Protein AF-F3FZ40-F1 (afdb_monomer_lite)

Foldseek 3Di:
DWDQDPVRDIDDDDDDPVNVVVVVVVVCVVVVDDPPDDDDDPDDDD

Radius of gyration: 15.22 Å; chains: 1; bounding box: 36×19×34 Å

pLDDT: mean 94.42, std 4.97, range [68.75, 98.69]

Secondary structure (DSSP, 8-state):
-EE--TTSS-EE----HHHHHHHHHHHHHHHTPPTT------S---

InterPro domains:
  IPR000873 AMP-dependent synthetase/ligase domain [PF00501] (1-38)
  IPR042099 ANL, N-terminal domain [G3DSA:3.40.50.12780] (1-46)

Structure (mmCIF, N/CA/C/O backbone):
data_AF-F3FZ40-F1
#
_entry.id   AF-F3FZ40-F1
#
loop_
_atom_site.group_PDB
_atom_site.id
_atom_site.type_symbol
_atom_site.label_atom_id
_atom_site.label_alt_id
_atom_site.label_comp_id
_atom_site.label_asym_id
_atom_site.label_entity_id
_atom_site.label_seq_id
_atom_site.pdbx_PDB_ins_code
_atom_site.Cartn_x
_atom_site.Cartn_y
_atom_site.Cartn_z
_atom_site.occupancy
_atom_site.B_iso_or_equiv
_atom_site.auth_seq_id
_atom_site.auth_comp_id
_atom_site.auth_asym_id
_atom_site.auth_atom_id
_atom_site.pdbx_PDB_model_num
ATOM 1 N N . ILE A 1 1 ? -1.621 -1.158 10.726 1.00 91.38 1 ILE A N 1
ATOM 2 C CA . ILE A 1 1 ? -1.966 0.268 10.502 1.00 91.38 1 ILE A CA 1
ATOM 3 C C . ILE A 1 1 ? -3.210 0.584 11.318 1.00 91.38 1 ILE A C 1
ATOM 5 O O . ILE A 1 1 ? -4.143 -0.216 11.299 1.00 91.38 1 ILE A O 1
ATOM 9 N N . TYR A 1 2 ? -3.210 1.710 12.028 1.00 94.25 2 TYR A N 1
ATOM 10 C CA . TYR A 1 2 ? -4.382 2.230 12.732 1.00 94.25 2 TYR A CA 1
ATOM 11 C C . TYR A 1 2 ? -4.729 3.614 12.199 1.00 94.25 2 TYR A C 1
ATOM 13 O O . TYR A 1 2 ? -3.839 4.377 11.829 1.00 94.25 2 TYR A O 1
ATOM 21 N N . THR A 1 3 ? -6.015 3.941 12.179 1.00 95.19 3 THR A N 1
ATOM 22 C CA . THR A 1 3 ? -6.505 5.275 11.815 1.00 95.19 3 THR A CA 1
ATOM 23 C C . THR A 1 3 ? -7.330 5.857 12.951 1.00 95.19 3 THR A C 1
ATOM 25 O O . THR A 1 3 ? -7.915 5.112 13.743 1.00 95.19 3 THR A O 1
ATOM 28 N N . SER A 1 4 ? -7.424 7.188 13.009 1.00 95.94 4 SER A N 1
ATOM 29 C CA . SER A 1 4 ? -8.354 7.853 13.926 1.00 95.94 4 SER A CA 1
ATOM 30 C C . SER A 1 4 ? -9.779 7.337 13.696 1.00 95.94 4 SER A C 1
ATOM 32 O O . SER A 1 4 ? -10.225 7.191 12.554 1.00 95.94 4 SER A O 1
ATOM 34 N N . GLY A 1 5 ? -10.479 7.001 14.779 1.00 94.56 5 GLY A N 1
ATOM 35 C CA . GLY A 1 5 ? -11.874 6.585 14.738 1.00 94.56 5 GLY A CA 1
ATOM 36 C C . GLY A 1 5 ? -12.793 7.725 15.154 1.00 94.56 5 GLY A C 1
ATOM 37 O O . GLY A 1 5 ? -12.519 8.441 16.109 1.00 94.56 5 GLY A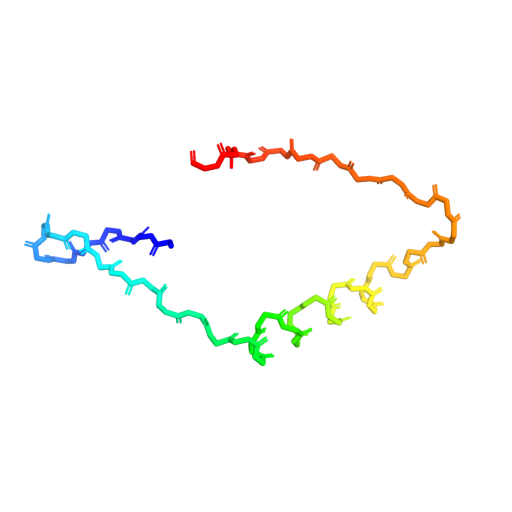 O 1
ATOM 38 N N . SER A 1 6 ? -13.935 7.851 14.479 1.00 95.38 6 SER A N 1
ATOM 39 C CA . SER A 1 6 ? -14.963 8.854 14.791 1.00 95.38 6 SER A CA 1
ATOM 40 C C . SER A 1 6 ? -15.540 8.751 16.211 1.00 95.38 6 SER A C 1
ATOM 42 O O . SER A 1 6 ? -16.129 9.705 16.699 1.00 95.38 6 SER A O 1
ATOM 44 N N . THR A 1 7 ? -15.369 7.608 16.880 1.00 94.31 7 THR A N 1
ATOM 45 C CA . THR A 1 7 ? -15.796 7.354 18.265 1.00 94.31 7 THR A CA 1
ATOM 46 C C . THR A 1 7 ? -14.681 7.595 19.291 1.00 94.31 7 THR A C 1
ATOM 48 O O . THR A 1 7 ? -14.820 7.213 20.449 1.00 94.31 7 THR A O 1
ATOM 51 N N . GLY A 1 8 ? -13.549 8.174 18.873 1.00 94.12 8 GLY A N 1
ATOM 52 C CA . GLY A 1 8 ? -12.382 8.429 19.726 1.00 94.12 8 GLY A CA 1
ATOM 53 C C . GLY A 1 8 ? -11.471 7.21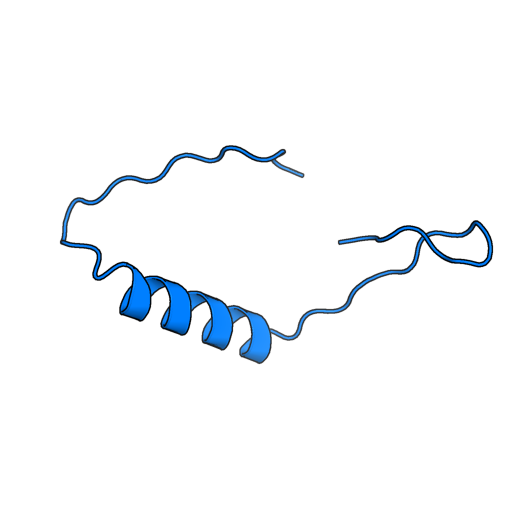7 19.950 1.00 94.12 8 GLY A C 1
ATOM 54 O O . GLY A 1 8 ? -10.375 7.376 20.474 1.00 94.12 8 GLY A O 1
ATOM 55 N N . GLN A 1 9 ? -11.877 6.019 19.519 1.00 96.19 9 GLN A N 1
ATOM 56 C CA . GLN A 1 9 ? -11.052 4.810 19.577 1.00 96.19 9 GLN A CA 1
ATOM 57 C C . GLN A 1 9 ? -10.435 4.511 18.202 1.00 96.19 9 GLN A C 1
ATOM 59 O O . GLN A 1 9 ? -11.178 4.478 17.213 1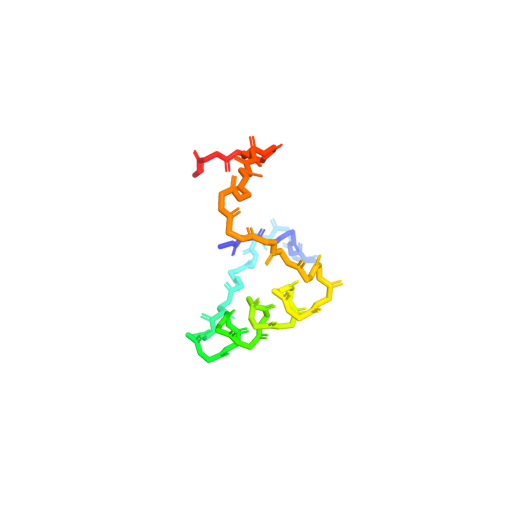.00 96.19 9 GLN A O 1
ATOM 64 N N . PRO A 1 10 ? -9.109 4.291 18.098 1.00 97.25 10 PRO A N 1
ATOM 65 C CA . PRO A 1 10 ? -8.467 3.943 16.836 1.00 97.25 10 PRO A CA 1
ATOM 66 C C . PRO A 1 10 ? -9.058 2.685 16.196 1.00 97.25 10 PRO A C 1
ATOM 68 O O . PRO A 1 10 ? -9.391 1.714 16.875 1.00 97.25 10 PRO A O 1
ATOM 71 N N . LYS A 1 11 ? -9.150 2.690 14.865 1.00 97.19 11 LYS A N 1
ATOM 72 C CA . LYS A 1 11 ? -9.648 1.554 14.079 1.00 97.19 11 LYS A CA 1
ATOM 73 C C . LYS A 1 11 ? -8.482 0.836 13.413 1.00 97.19 11 LYS A C 1
ATOM 75 O O . LYS A 1 11 ? -7.626 1.482 12.809 1.00 97.19 11 LYS A O 1
ATOM 80 N N . GLY A 1 12 ? -8.456 -0.490 13.520 1.00 96.56 12 GLY A N 1
ATOM 81 C CA . GLY A 1 12 ? -7.489 -1.324 12.812 1.00 96.56 12 GLY A CA 1
ATOM 82 C C . GLY A 1 12 ? -7.843 -1.423 11.330 1.00 96.56 12 GLY A C 1
ATOM 83 O O . GLY A 1 12 ? -8.981 -1.741 10.985 1.00 96.56 12 GLY A O 1
ATOM 84 N N . VAL A 1 13 ? -6.871 -1.165 10.457 1.00 97.38 13 VAL A N 1
ATOM 85 C CA . VAL A 1 13 ? -7.021 -1.365 9.010 1.00 97.38 13 VAL A CA 1
ATOM 86 C C . VAL A 1 13 ? -6.388 -2.697 8.634 1.00 97.38 13 VAL A C 1
ATOM 88 O O . VAL A 1 13 ? -5.175 -2.875 8.768 1.00 97.38 13 VAL A O 1
ATOM 91 N N . VAL A 1 14 ? -7.217 -3.627 8.160 1.00 97.75 14 VAL A N 1
ATOM 92 C CA . VAL A 1 14 ? -6.778 -4.931 7.655 1.00 97.75 14 VAL A CA 1
ATOM 93 C C . VAL A 1 14 ? -6.464 -4.805 6.170 1.00 97.75 14 VAL A C 1
ATOM 95 O O . VAL A 1 14 ? -7.301 -4.356 5.390 1.00 97.75 14 VAL A O 1
ATOM 98 N N . ILE A 1 15 ? -5.264 -5.228 5.779 1.00 97.56 15 ILE A N 1
ATOM 99 C CA . ILE A 1 15 ? -4.836 -5.289 4.380 1.00 97.56 15 ILE A CA 1
ATOM 100 C C . ILE A 1 15 ? -4.557 -6.751 4.052 1.00 97.56 15 ILE A C 1
ATOM 102 O O . ILE A 1 15 ? -3.780 -7.410 4.742 1.00 97.56 15 ILE A O 1
ATOM 106 N N . SER A 1 16 ? -5.213 -7.267 3.013 1.00 98.44 16 SER A N 1
ATOM 107 C CA . SER A 1 16 ? -4.959 -8.624 2.538 1.00 98.44 16 SER A CA 1
ATOM 108 C C . SER A 1 16 ? -3.638 -8.688 1.774 1.00 98.44 16 SER A C 1
ATOM 110 O O . SER A 1 16 ? -3.200 -7.712 1.163 1.00 98.44 16 SER A O 1
ATOM 112 N N . HIS A 1 17 ? -3.032 -9.873 1.741 1.00 98.50 17 HIS A N 1
ATOM 113 C CA . HIS A 1 17 ? -1.817 -10.100 0.962 1.00 98.50 17 HIS A CA 1
ATOM 114 C C . HIS A 1 17 ? -2.004 -9.736 -0.523 1.00 98.50 17 HIS A C 1
ATOM 116 O O . HIS A 1 17 ? -1.146 -9.093 -1.121 1.00 98.50 17 HIS A O 1
ATOM 122 N N . GLY A 1 18 ? -3.157 -10.084 -1.107 1.00 98.69 18 GLY A N 1
ATOM 123 C CA . GLY A 1 18 ? -3.473 -9.764 -2.502 1.00 98.69 18 GLY A CA 1
ATOM 124 C C . GLY A 1 18 ? -3.563 -8.260 -2.775 1.00 98.69 18 GLY A C 1
ATOM 125 O O . GLY A 1 18 ? -3.055 -7.796 -3.792 1.00 98.69 18 GLY A 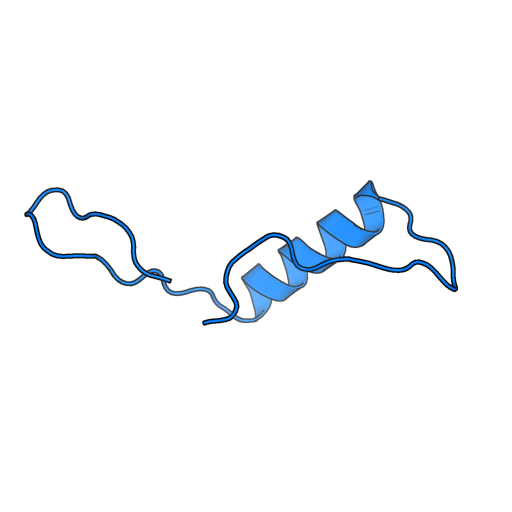O 1
ATOM 126 N N . ALA A 1 19 ? -4.144 -7.484 -1.853 1.00 98.56 19 ALA A N 1
ATOM 127 C CA . ALA A 1 19 ? -4.221 -6.030 -1.996 1.00 98.56 19 ALA A CA 1
ATOM 128 C C . ALA A 1 19 ? -2.829 -5.378 -1.967 1.00 98.56 19 ALA A C 1
ATOM 130 O O . ALA A 1 19 ? -2.547 -4.496 -2.780 1.00 98.56 19 ALA A O 1
ATOM 131 N N . LEU A 1 20 ? -1.945 -5.844 -1.076 1.00 98.31 20 LEU A N 1
ATOM 132 C CA . LEU A 1 20 ? -0.564 -5.365 -1.006 1.00 98.31 20 LEU A CA 1
ATOM 133 C C . LEU A 1 20 ? 0.218 -5.710 -2.282 1.00 98.31 20 LEU A C 1
ATOM 135 O O . LEU A 1 20 ? 0.871 -4.837 -2.848 1.00 98.31 20 LEU A O 1
ATOM 139 N N . ALA A 1 21 ? 0.110 -6.951 -2.764 1.00 98.62 21 ALA A N 1
ATOM 140 C CA . ALA A 1 21 ? 0.774 -7.384 -3.992 1.00 98.62 21 ALA A CA 1
ATOM 141 C C . ALA A 1 21 ? 0.325 -6.556 -5.209 1.00 98.62 21 ALA A C 1
ATOM 143 O O . ALA A 1 21 ? 1.163 -6.086 -5.975 1.00 98.62 21 ALA A O 1
ATOM 144 N N . ASN A 1 22 ? -0.983 -6.314 -5.347 1.00 98.62 22 ASN A N 1
ATOM 145 C CA . ASN A 1 22 ? -1.527 -5.488 -6.425 1.00 98.62 22 ASN A CA 1
ATOM 146 C C . ASN A 1 22 ? -1.002 -4.043 -6.378 1.00 98.62 22 ASN A C 1
ATOM 148 O O . ASN A 1 22 ? -0.644 -3.484 -7.411 1.00 98.62 22 ASN A O 1
ATOM 152 N N . TYR A 1 23 ? -0.927 -3.440 -5.186 1.00 98.00 23 TYR A N 1
ATOM 153 C CA . TYR A 1 23 ? -0.374 -2.094 -5.026 1.00 98.00 23 TYR A CA 1
ATOM 154 C C . TYR A 1 23 ? 1.094 -2.023 -5.464 1.00 98.00 23 TYR A C 1
ATOM 156 O O . TYR A 1 23 ? 1.463 -1.135 -6.231 1.00 98.00 23 TYR A O 1
ATOM 164 N N . VAL A 1 24 ? 1.922 -2.971 -5.014 1.00 96.38 24 VAL A N 1
ATOM 165 C CA . VAL A 1 24 ? 3.349 -3.009 -5.367 1.00 96.38 24 VAL A CA 1
ATOM 166 C C . VAL A 1 24 ? 3.538 -3.156 -6.877 1.00 96.38 24 VAL A C 1
ATOM 168 O O . VAL A 1 24 ? 4.324 -2.405 -7.449 1.00 96.38 24 VAL A O 1
ATOM 171 N N . GLN A 1 25 ? 2.780 -4.040 -7.533 1.00 97.38 25 GLN A N 1
ATOM 172 C CA . GLN A 1 25 ? 2.825 -4.193 -8.994 1.00 97.38 25 GLN A CA 1
ATOM 173 C C . GLN A 1 25 ? 2.514 -2.874 -9.713 1.00 97.38 25 GLN A C 1
ATOM 175 O O . GLN A 1 25 ? 3.297 -2.434 -10.552 1.00 97.38 25 GLN A O 1
ATOM 180 N N . GLY A 1 26 ? 1.439 -2.181 -9.320 1.00 97.81 26 GLY A N 1
ATOM 181 C CA . GLY A 1 26 ? 1.089 -0.888 -9.914 1.00 97.81 26 GLY A CA 1
ATOM 182 C C . GLY A 1 26 ? 2.160 0.191 -9.705 1.00 97.81 26 GLY A C 1
ATOM 183 O O . GLY A 1 26 ? 2.402 1.003 -10.597 1.00 97.81 26 GLY A O 1
ATOM 184 N N . VAL A 1 27 ? 2.845 0.197 -8.556 1.00 96.19 27 VAL A N 1
ATOM 185 C CA . VAL A 1 27 ? 3.973 1.112 -8.304 1.00 96.19 27 VAL A CA 1
ATOM 186 C C . VAL A 1 27 ? 5.154 0.797 -9.224 1.00 96.19 27 VAL A C 1
ATOM 188 O O . VAL A 1 27 ? 5.707 1.718 -9.825 1.00 96.19 27 VAL A O 1
ATOM 191 N N . LEU A 1 28 ? 5.525 -0.479 -9.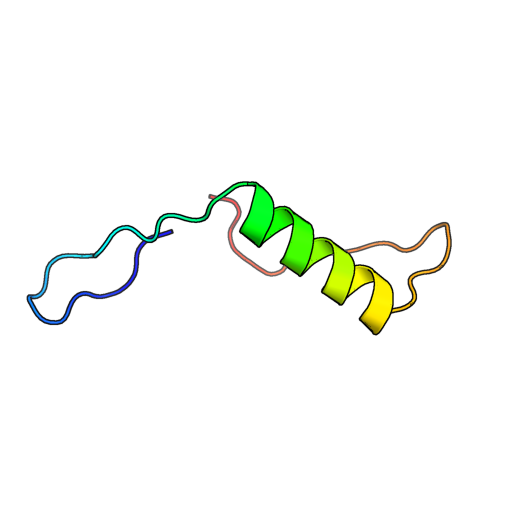363 1.00 93.62 28 LEU A N 1
ATOM 192 C CA . LEU A 1 28 ? 6.633 -0.900 -10.226 1.00 93.62 28 LEU A CA 1
ATOM 193 C C . LEU A 1 28 ? 6.371 -0.547 -11.695 1.00 93.62 28 LEU A C 1
ATOM 195 O O . LEU A 1 28 ? 7.244 0.027 -12.348 1.00 93.62 28 LEU A O 1
ATOM 199 N N . GLU A 1 29 ? 5.156 -0.802 -12.186 1.00 96.06 29 GLU A N 1
ATOM 200 C CA . GLU A 1 29 ? 4.731 -0.422 -13.539 1.00 96.06 29 GLU A CA 1
ATOM 201 C C . GLU A 1 29 ? 4.774 1.097 -13.743 1.00 96.06 29 GLU A C 1
ATOM 203 O O . GLU A 1 29 ? 5.281 1.587 -14.752 1.00 96.06 29 GLU A O 1
ATOM 208 N N . ARG A 1 30 ? 4.266 1.865 -12.771 1.00 97.06 30 ARG A N 1
ATOM 209 C CA . ARG A 1 30 ? 4.162 3.325 -12.883 1.00 97.06 30 ARG A CA 1
ATOM 210 C C . ARG A 1 30 ? 5.518 4.021 -12.863 1.00 97.06 30 ARG A C 1
ATOM 212 O O . ARG A 1 30 ? 5.656 5.058 -13.519 1.00 97.06 30 ARG A O 1
ATOM 219 N N . LEU A 1 31 ? 6.451 3.506 -12.063 1.00 95.31 31 LEU A N 1
ATOM 220 C CA . LEU A 1 31 ? 7.780 4.084 -11.873 1.00 95.31 31 LEU A CA 1
ATOM 221 C C . LEU A 1 31 ? 8.800 3.591 -12.904 1.00 9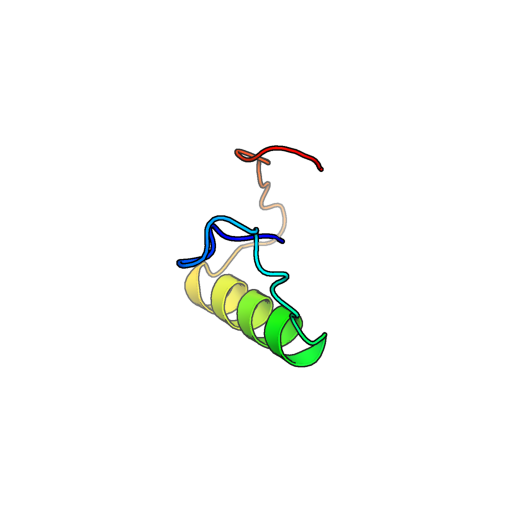5.31 31 LEU A C 1
ATOM 223 O O . LEU A 1 31 ? 9.802 4.276 -13.085 1.00 95.31 31 LEU A O 1
ATOM 227 N N . ALA A 1 32 ? 8.547 2.453 -13.568 1.00 94.69 32 ALA A N 1
ATOM 228 C CA . ALA A 1 32 ? 9.446 1.846 -14.554 1.00 94.69 32 ALA A CA 1
ATOM 229 C C . ALA A 1 32 ? 10.902 1.798 -14.048 1.00 94.69 32 ALA A C 1
ATOM 231 O O . ALA A 1 32 ? 11.823 2.323 -14.675 1.00 94.69 32 ALA A O 1
ATOM 232 N N . LEU A 1 33 ? 11.083 1.238 -12.848 1.00 91.12 33 LEU A N 1
ATOM 233 C CA . LEU A 1 33 ? 12.385 1.189 -12.190 1.00 91.12 33 LEU A CA 1
ATOM 234 C C . LEU A 1 33 ? 13.358 0.326 -13.001 1.00 91.12 33 LEU A C 1
ATOM 236 O O . LEU A 1 33 ? 13.026 -0.786 -13.402 1.00 91.12 33 LEU A O 1
ATOM 240 N N . ASN A 1 34 ? 14.569 0.841 -13.200 1.00 90.38 34 ASN A N 1
ATOM 241 C CA . ASN A 1 34 ? 15.653 0.108 -13.844 1.00 90.38 34 ASN A CA 1
ATOM 242 C C . ASN A 1 34 ? 16.429 -0.729 -12.822 1.00 90.38 34 ASN A C 1
ATOM 244 O O . ASN A 1 34 ? 16.442 -0.425 -11.624 1.00 90.38 34 ASN A O 1
ATOM 248 N N . ASP A 1 35 ? 17.150 -1.732 -13.315 1.00 90.19 35 ASP A N 1
ATOM 249 C CA . ASP A 1 35 ? 18.089 -2.496 -12.499 1.00 90.19 35 ASP A CA 1
ATOM 250 C C . ASP A 1 35 ? 19.113 -1.571 -11.824 1.00 90.19 35 ASP A C 1
ATOM 252 O O . ASP A 1 35 ? 19.636 -0.628 -12.423 1.00 90.19 35 ASP A O 1
ATOM 256 N N . GLY A 1 36 ? 19.383 -1.834 -10.544 1.00 91.25 36 GLY A N 1
ATOM 257 C CA . GLY A 1 36 ? 20.267 -1.004 -9.722 1.00 91.25 36 GLY A CA 1
ATOM 258 C C . GLY A 1 36 ? 19.612 0.243 -9.118 1.00 91.25 36 GLY A C 1
ATOM 259 O O . GLY A 1 36 ? 20.311 1.041 -8.493 1.00 91.25 36 GLY A O 1
ATOM 260 N N . ALA A 1 37 ? 18.293 0.421 -9.258 1.00 92.12 37 ALA A N 1
ATOM 261 C CA . ALA A 1 37 ? 17.569 1.470 -8.545 1.00 92.12 37 ALA A CA 1
ATOM 262 C C . ALA A 1 37 ? 17.694 1.313 -7.018 1.00 92.12 37 ALA A C 1
ATOM 264 O O . ALA A 1 37 ? 17.659 0.208 -6.474 1.00 92.12 37 ALA A O 1
ATOM 265 N N . SER A 1 38 ? 17.801 2.442 -6.318 1.00 91.69 38 SER A N 1
ATOM 266 C CA . SER A 1 38 ? 17.791 2.506 -4.858 1.00 91.69 38 SER A CA 1
ATOM 267 C C . SER A 1 38 ? 16.543 3.232 -4.361 1.00 91.69 38 SER A C 1
ATOM 269 O O . SER A 1 38 ? 15.969 4.076 -5.050 1.00 91.69 38 SER A O 1
ATOM 271 N N . MET A 1 39 ? 16.107 2.890 -3.150 1.00 90.94 39 MET A N 1
ATOM 272 C CA . MET A 1 39 ? 14.986 3.542 -2.478 1.00 90.94 39 MET A CA 1
ATOM 273 C C . MET A 1 39 ? 15.379 3.954 -1.060 1.00 90.94 39 MET A C 1
ATOM 275 O O . MET A 1 39 ? 16.244 3.333 -0.442 1.00 90.94 39 MET A O 1
ATOM 279 N N . ALA A 1 40 ? 14.710 4.979 -0.536 1.00 93.38 40 ALA A N 1
ATOM 280 C CA . ALA A 1 40 ? 14.874 5.436 0.837 1.00 93.38 40 ALA A CA 1
ATOM 281 C C . ALA A 1 40 ? 13.567 5.269 1.620 1.00 93.38 40 ALA A C 1
ATOM 283 O O . ALA A 1 40 ? 12.481 5.538 1.107 1.00 93.38 40 ALA A O 1
ATOM 284 N N . MET A 1 41 ? 13.681 4.875 2.888 1.00 94.81 41 MET A N 1
ATOM 285 C CA . MET A 1 41 ? 12.564 4.901 3.828 1.00 94.81 41 MET A CA 1
ATOM 286 C C . MET A 1 41 ? 12.427 6.318 4.382 1.00 94.81 41 MET A C 1
ATOM 288 O O . MET A 1 41 ? 13.289 6.787 5.119 1.00 94.81 41 MET A O 1
ATOM 292 N N . VAL A 1 42 ? 11.347 7.001 4.010 1.00 95.44 42 VAL A N 1
ATOM 293 C CA . VAL A 1 42 ? 11.041 8.371 4.470 1.00 95.44 42 VAL A CA 1
ATOM 294 C C . VAL A 1 42 ? 9.967 8.409 5.557 1.00 95.44 42 VAL A C 1
ATOM 296 O O . VAL A 1 42 ? 9.577 9.474 6.025 1.00 95.44 42 VAL A O 1
ATOM 299 N N . SER A 1 43 ? 9.461 7.243 5.949 1.00 92.00 43 SER A N 1
ATOM 300 C CA . SER A 1 43 ? 8.433 7.078 6.975 1.00 92.00 43 SER A CA 1
ATOM 301 C C . SER A 1 43 ? 8.965 6.236 8.129 1.00 92.00 43 SER A C 1
ATOM 303 O O . SER A 1 43 ? 9.948 5.511 7.972 1.00 92.00 43 SER A O 1
ATOM 305 N N . THR A 1 44 ? 8.309 6.337 9.286 1.00 91.81 44 THR A N 1
ATOM 306 C CA . THR A 1 44 ? 8.683 5.604 10.499 1.00 91.81 44 THR A CA 1
ATOM 307 C C . THR A 1 44 ? 8.758 4.103 10.245 1.00 91.81 44 THR A C 1
ATOM 309 O O . THR A 1 44 ? 7.877 3.520 9.608 1.00 91.81 44 THR A O 1
ATOM 312 N N . VAL A 1 45 ? 9.805 3.479 10.779 1.00 82.31 45 VAL A N 1
ATOM 313 C CA . VAL A 1 45 ? 9.926 2.025 10.824 1.00 82.31 45 VAL A CA 1
ATOM 314 C C . VAL A 1 45 ? 9.310 1.553 12.139 1.00 82.31 45 VAL A C 1
ATOM 316 O O . VAL A 1 45 ? 9.943 1.689 13.179 1.00 82.31 45 VAL A O 1
ATOM 319 N N . ALA A 1 46 ? 8.102 0.990 12.027 1.00 68.75 46 ALA A N 1
ATOM 320 C CA . ALA A 1 46 ? 7.244 0.467 13.101 1.00 68.75 46 ALA A CA 1
ATOM 321 C C . ALA A 1 46 ? 6.628 1.518 14.044 1.00 68.75 46 ALA A C 1
ATOM 323 O O . ALA A 1 46 ? 7.362 2.315 14.663 1.00 68.75 46 ALA A O 1
#

Sequence (46 aa):
IYTSGSTGQPKGVVISHGALANYVQGVLERLALNDGASMAMVSTVA

Organism: NCBI:txid629262